Protein AF-A0A3R6NWQ9-F1 (afdb_monomer_lite)

Secondary structure (DSSP, 8-state):
-PPP-HHHHHHHHHHHHHHHHHHHHHTTT-HHHHHHHHHHTTTHHHHHHHHHHHIIIII-TTSGGGSHHHHHHHHHHHHHHHHHHHHHHHHHHHHHS--

Radius of gyration: 15.74 Å; chains: 1; bounding box: 45×19×43 Å

pLDDT: mean 85.95, std 8.89, range [48.25, 95.94]

Structure (mmCIF, N/CA/C/O backbone):
data_AF-A0A3R6NWQ9-F1
#
_entry.id   AF-A0A3R6NWQ9-F1
#
loop_
_atom_site.group_PDB
_atom_site.id
_atom_site.type_symbol
_atom_site.label_atom_id
_atom_site.label_alt_id
_atom_site.label_comp_id
_atom_site.label_asym_id
_atom_site.label_entity_id
_atom_site.label_seq_id
_atom_site.pdbx_PDB_ins_code
_atom_site.Cartn_x
_atom_site.Cartn_y
_atom_site.Cartn_z
_atom_site.occupancy
_atom_site.B_iso_or_equiv
_atom_site.auth_seq_id
_atom_site.auth_comp_id
_atom_site.auth_asym_id
_atom_site.auth_atom_id
_atom_site.pdbx_PDB_model_num
ATOM 1 N N . MET A 1 1 ? -5.421 9.621 26.994 1.00 48.25 1 MET A N 1
ATOM 2 C CA . MET A 1 1 ? -4.935 8.917 25.782 1.00 48.25 1 MET A CA 1
ATOM 3 C C . MET A 1 1 ? -5.870 7.748 25.489 1.00 48.25 1 MET A C 1
ATOM 5 O O . MET A 1 1 ? -6.083 6.938 26.382 1.00 48.25 1 MET A O 1
ATOM 9 N N . LYS A 1 2 ? -6.488 7.674 24.298 1.00 59.59 2 LYS A N 1
ATOM 10 C CA . LYS A 1 2 ? -7.275 6.485 23.907 1.00 59.59 2 LYS A CA 1
ATOM 11 C C . LYS A 1 2 ? -6.317 5.291 23.833 1.00 59.59 2 LYS A C 1
ATOM 13 O O . LYS A 1 2 ? -5.286 5.400 23.176 1.00 59.59 2 LYS A O 1
ATOM 18 N N . LYS A 1 3 ? -6.617 4.189 24.529 1.00 71.88 3 LYS A N 1
ATOM 19 C CA . LYS A 1 3 ? -5.802 2.965 24.456 1.00 71.88 3 LYS A CA 1
ATOM 20 C C . LYS A 1 3 ? -5.798 2.461 23.010 1.00 71.88 3 LYS A C 1
ATOM 22 O O . LYS A 1 3 ? -6.861 2.304 22.414 1.00 71.88 3 LYS A O 1
ATOM 27 N N . ILE A 1 4 ? -4.609 2.237 22.455 1.00 78.56 4 ILE A N 1
ATOM 28 C CA . ILE A 1 4 ? -4.444 1.645 21.125 1.00 78.56 4 ILE A CA 1
ATOM 29 C C . ILE A 1 4 ? -4.911 0.189 21.203 1.00 78.56 4 ILE A C 1
ATOM 31 O O . ILE A 1 4 ? -4.416 -0.582 22.025 1.00 78.56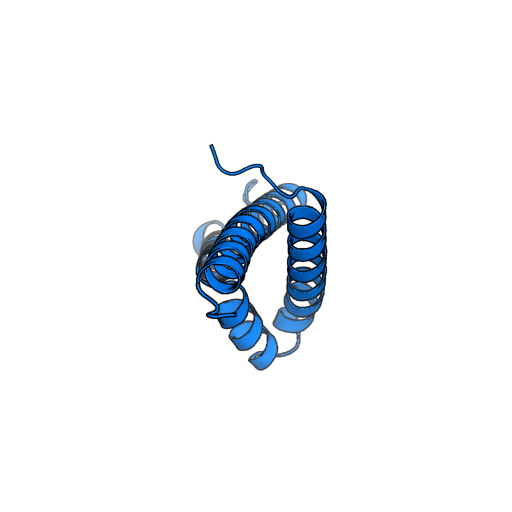 4 ILE A O 1
ATOM 35 N N . ASN A 1 5 ? -5.879 -0.189 20.366 1.00 86.25 5 ASN A N 1
ATOM 36 C CA . ASN A 1 5 ? -6.286 -1.579 20.223 1.00 86.25 5 ASN A CA 1
ATOM 37 C C . ASN A 1 5 ? -5.369 -2.251 19.198 1.00 86.25 5 ASN A C 1
ATOM 39 O O . ASN A 1 5 ? -5.651 -2.255 18.000 1.00 86.25 5 ASN A O 1
ATOM 43 N N . PHE A 1 6 ? -4.269 -2.818 19.692 1.00 87.31 6 PHE A N 1
ATOM 44 C CA . PHE A 1 6 ? -3.272 -3.487 18.857 1.00 87.31 6 PHE A CA 1
ATOM 45 C C . PHE A 1 6 ? -3.866 -4.618 18.013 1.00 87.31 6 PHE A C 1
ATOM 47 O O . PHE A 1 6 ? -3.492 -4.752 16.854 1.00 87.31 6 PHE A O 1
ATOM 54 N N . LYS A 1 7 ? -4.833 -5.384 18.540 1.00 89.62 7 LYS A N 1
ATOM 55 C CA . LYS A 1 7 ? -5.485 -6.461 17.775 1.00 89.62 7 LYS A CA 1
ATOM 56 C C . LYS A 1 7 ? -6.185 -5.9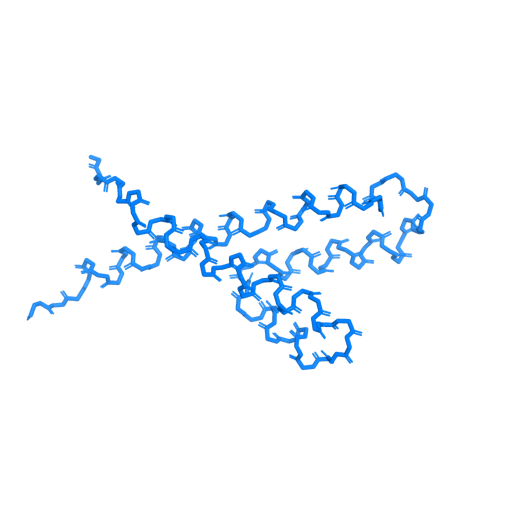05 16.537 1.00 89.62 7 LYS A C 1
ATOM 58 O O . LYS A 1 7 ? -5.935 -6.382 15.438 1.00 89.62 7 LYS A O 1
ATOM 63 N N . LEU A 1 8 ? -6.995 -4.858 16.710 1.00 88.81 8 LEU A N 1
ATOM 64 C CA . LEU A 1 8 ? -7.687 -4.206 15.596 1.00 88.81 8 LEU A CA 1
ATOM 65 C C . LEU A 1 8 ? -6.697 -3.604 14.590 1.00 88.81 8 LEU A C 1
ATOM 67 O O . LEU A 1 8 ? -6.899 -3.750 13.390 1.00 88.81 8 LEU A O 1
ATOM 71 N N . PHE A 1 9 ? -5.624 -2.962 15.064 1.00 92.38 9 PHE A N 1
ATOM 72 C CA . PHE A 1 9 ? -4.591 -2.413 14.184 1.00 92.38 9 PHE A CA 1
ATOM 73 C C . PHE A 1 9 ? -3.951 -3.497 13.308 1.00 92.38 9 PHE A C 1
ATOM 75 O O . PHE A 1 9 ? -3.911 -3.339 12.092 1.00 92.38 9 PHE A O 1
ATOM 82 N N . PHE A 1 10 ? -3.517 -4.618 13.895 1.00 93.88 10 PHE A N 1
ATOM 83 C CA . PHE A 1 10 ? -2.913 -5.713 13.131 1.00 93.88 10 PHE A CA 1
ATOM 84 C C . PHE A 1 10 ? -3.901 -6.385 12.173 1.00 93.88 10 PHE A C 1
ATOM 86 O O . PHE A 1 10 ? -3.505 -6.766 11.076 1.00 93.88 10 PHE A O 1
ATOM 93 N N . THR A 1 11 ? -5.187 -6.481 12.530 1.00 94.25 11 THR A N 1
ATOM 94 C CA . THR A 1 11 ? -6.220 -6.952 11.595 1.00 94.25 11 THR A CA 1
ATOM 95 C C . THR A 1 11 ? -6.364 -6.012 10.400 1.00 94.25 11 THR A C 1
ATOM 97 O O . THR A 1 11 ? -6.365 -6.476 9.264 1.00 94.25 11 THR A O 1
ATOM 100 N N . VAL A 1 12 ? -6.443 -4.697 10.630 1.00 94.12 12 VAL A N 1
ATOM 101 C CA . VAL A 1 12 ? -6.518 -3.706 9.543 1.00 94.12 12 VAL A CA 1
ATOM 102 C C . VAL A 1 12 ? -5.264 -3.766 8.675 1.00 94.12 12 VAL A C 1
ATOM 104 O O . VAL A 1 12 ? -5.379 -3.811 7.455 1.00 94.12 12 VAL A O 1
ATOM 107 N N . LEU A 1 13 ? -4.080 -3.831 9.286 1.00 95.19 13 LEU A N 1
ATOM 108 C CA . LEU A 1 13 ? -2.814 -3.948 8.567 1.00 95.19 13 LEU A CA 1
ATOM 109 C C . LEU A 1 13 ? -2.779 -5.194 7.679 1.00 95.19 13 LEU A C 1
ATOM 111 O O . LEU A 1 13 ? -2.417 -5.084 6.514 1.00 95.19 13 LEU A O 1
ATOM 115 N N . ALA A 1 14 ? -3.196 -6.354 8.194 1.00 95.94 14 ALA A N 1
ATOM 116 C CA . ALA A 1 14 ? -3.241 -7.590 7.418 1.00 95.94 14 ALA A CA 1
ATOM 117 C C . ALA A 1 14 ? -4.198 -7.483 6.221 1.00 95.94 14 ALA A C 1
ATOM 119 O O . ALA A 1 14 ? -3.839 -7.878 5.114 1.00 95.94 14 ALA A O 1
ATOM 120 N N . VAL A 1 15 ? -5.388 -6.906 6.416 1.00 94.81 15 VAL A N 1
ATOM 121 C CA . VAL A 1 15 ? -6.359 -6.703 5.329 1.00 94.81 15 VAL A CA 1
ATOM 122 C C . VAL A 1 15 ? -5.798 -5.761 4.265 1.00 94.81 15 VAL A C 1
ATOM 124 O O . VAL A 1 15 ? -5.806 -6.105 3.086 1.00 94.81 15 VAL A O 1
ATOM 127 N N . VAL A 1 16 ? -5.260 -4.604 4.664 1.00 94.75 16 VAL A N 1
ATOM 128 C CA . VAL A 1 16 ? -4.667 -3.636 3.726 1.00 94.75 16 VAL A CA 1
ATOM 129 C C . VAL A 1 16 ? -3.483 -4.249 2.989 1.00 94.75 16 VAL A C 1
ATOM 131 O O . VAL A 1 16 ? -3.377 -4.079 1.779 1.00 94.75 16 VAL A O 1
ATOM 134 N N . PHE A 1 17 ? -2.631 -5.005 3.681 1.00 95.25 17 PHE A N 1
ATOM 135 C CA . PHE A 1 17 ? -1.499 -5.698 3.075 1.00 95.25 17 PHE A CA 1
ATOM 136 C C . PHE A 1 17 ? -1.954 -6.691 2.004 1.00 95.25 17 PHE A C 1
ATOM 138 O O . PHE A 1 17 ? -1.486 -6.616 0.874 1.00 95.25 17 PHE A O 1
ATOM 145 N N . VAL A 1 18 ? -2.894 -7.587 2.325 1.00 95.19 18 VAL A N 1
ATOM 146 C CA . VAL A 1 18 ? -3.375 -8.606 1.378 1.00 95.19 18 VAL A CA 1
ATOM 147 C C . VAL A 1 18 ? -4.077 -7.957 0.186 1.00 95.19 18 VAL A C 1
ATOM 149 O O . VAL A 1 18 ? -3.781 -8.302 -0.957 1.00 95.19 18 VAL A O 1
ATOM 152 N N . CYS A 1 19 ? -4.962 -6.986 0.428 1.00 92.88 19 CYS A N 1
ATOM 153 C CA . CYS A 1 19 ? -5.638 -6.256 -0.642 1.00 92.88 19 CYS A CA 1
ATOM 154 C C . CYS A 1 19 ? -4.637 -5.514 -1.535 1.00 92.88 19 CYS A C 1
ATOM 156 O O . CYS A 1 19 ? -4.717 -5.623 -2.757 1.00 92.88 19 CYS A O 1
ATOM 158 N N . SER A 1 20 ? -3.683 -4.795 -0.939 1.00 92.88 20 SER A N 1
ATOM 159 C CA . SER A 1 20 ? -2.659 -4.051 -1.675 1.00 92.88 20 SER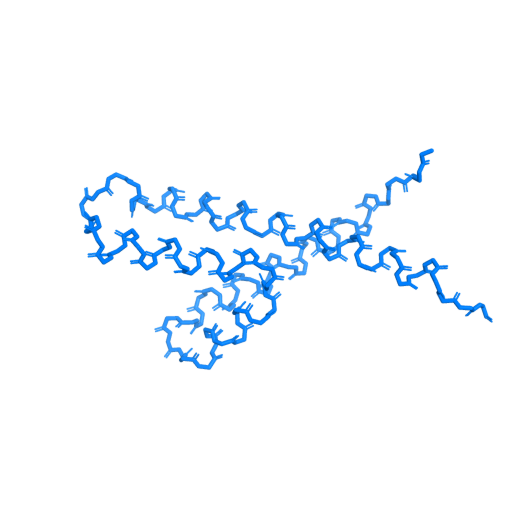 A CA 1
ATOM 160 C C . SER A 1 20 ? -1.729 -4.979 -2.452 1.00 92.88 20 SER A C 1
ATOM 162 O O . SER A 1 20 ? -1.426 -4.697 -3.603 1.00 92.88 20 SER A O 1
ATOM 164 N N . TYR A 1 21 ? -1.337 -6.123 -1.891 1.00 92.25 21 TYR A N 1
ATOM 165 C CA . TYR A 1 21 ? -0.494 -7.098 -2.580 1.00 92.25 21 TYR A CA 1
ATOM 166 C C . TYR A 1 21 ? -1.204 -7.700 -3.799 1.00 92.25 21 TYR A C 1
ATOM 168 O O . TYR A 1 21 ? -0.684 -7.640 -4.911 1.00 92.25 21 TYR A O 1
ATOM 176 N N . LEU A 1 22 ? -2.425 -8.219 -3.618 1.00 92.06 22 LEU A N 1
ATOM 177 C CA . LEU A 1 22 ? -3.190 -8.834 -4.708 1.00 92.06 22 LEU A CA 1
ATOM 178 C C . LEU A 1 22 ? -3.476 -7.832 -5.830 1.00 92.06 22 LEU A C 1
ATOM 180 O O . LEU A 1 22 ? -3.243 -8.123 -7.002 1.00 92.06 22 LEU A O 1
ATOM 184 N N . LEU A 1 23 ? -3.933 -6.629 -5.480 1.00 90.75 23 LEU A N 1
ATOM 185 C CA . LEU A 1 23 ? -4.181 -5.571 -6.458 1.00 90.75 23 LEU A CA 1
ATOM 186 C C . LEU A 1 23 ? -2.876 -5.042 -7.072 1.00 90.75 23 LEU A C 1
ATOM 188 O O . LEU A 1 23 ? -2.858 -4.687 -8.246 1.00 90.75 23 LEU A O 1
ATOM 192 N N . GLY A 1 24 ? -1.783 -5.028 -6.309 1.00 86.94 24 GLY A N 1
ATOM 193 C CA . GLY A 1 24 ? -0.447 -4.635 -6.751 1.00 86.94 24 GLY A CA 1
ATOM 194 C C . GLY A 1 24 ? 0.134 -5.572 -7.808 1.00 86.94 24 GLY A C 1
ATOM 195 O O . GLY A 1 24 ? 0.800 -5.100 -8.725 1.00 86.94 24 GLY A O 1
ATOM 196 N N . VAL A 1 25 ? -0.169 -6.870 -7.728 1.00 87.38 25 VAL A N 1
ATOM 197 C CA . VAL A 1 25 ? 0.164 -7.855 -8.769 1.00 87.38 25 VAL A CA 1
ATOM 198 C C . VAL A 1 25 ? -0.782 -7.716 -9.966 1.00 87.38 25 VAL A C 1
ATOM 200 O O . VAL A 1 25 ? -0.334 -7.643 -11.109 1.00 87.38 25 VAL A O 1
ATOM 203 N N . LEU A 1 26 ? -2.093 -7.628 -9.720 1.00 89.31 26 LEU A N 1
ATOM 204 C CA . LEU A 1 26 ? -3.107 -7.609 -10.780 1.00 89.31 26 LEU A CA 1
ATOM 205 C C . LEU A 1 26 ? -3.104 -6.325 -11.619 1.00 89.31 26 LEU A C 1
ATOM 207 O O . LEU A 1 26 ? -3.469 -6.375 -12.793 1.00 89.31 26 LEU A O 1
ATOM 211 N N . ARG A 1 27 ? -2.679 -5.180 -11.068 1.00 84.94 27 ARG A N 1
ATOM 212 C CA . ARG A 1 27 ? -2.671 -3.890 -11.789 1.00 84.94 27 ARG A CA 1
ATOM 213 C C . ARG A 1 27 ? -1.770 -3.873 -13.022 1.00 84.94 27 ARG A C 1
ATOM 215 O O . ARG A 1 27 ? -1.987 -3.048 -13.900 1.00 84.94 27 ARG A O 1
ATOM 222 N N . TRP A 1 28 ? -0.775 -4.757 -13.082 1.00 80.56 28 TRP A N 1
ATOM 223 C CA . TRP A 1 28 ? 0.098 -4.901 -14.248 1.00 80.56 28 TRP A CA 1
ATOM 224 C C . TRP A 1 28 ? -0.580 -5.631 -15.402 1.00 80.56 28 TRP A C 1
ATOM 226 O O . TRP A 1 28 ? -0.180 -5.474 -16.549 1.00 80.56 28 TRP A O 1
ATOM 236 N N . GLN A 1 29 ? -1.600 -6.434 -15.099 1.00 85.62 29 GLN A N 1
ATOM 237 C CA . GLN A 1 29 ? -2.333 -7.206 -16.093 1.00 85.62 29 GLN A CA 1
ATOM 238 C C . GLN A 1 29 ? -3.618 -6.487 -16.498 1.00 85.62 29 GLN A C 1
ATOM 240 O O . GLN A 1 29 ? -3.962 -6.467 -17.677 1.00 85.62 29 GLN A O 1
ATOM 245 N N . TRP A 1 30 ? -4.346 -5.918 -15.531 1.00 86.56 30 TRP A N 1
ATOM 246 C CA . TRP A 1 30 ? -5.686 -5.369 -15.736 1.00 86.56 30 TRP A CA 1
ATOM 247 C C . TRP A 1 30 ? -5.749 -3.895 -15.321 1.00 86.56 30 TRP A C 1
ATOM 249 O O . TRP A 1 30 ? -5.622 -3.565 -14.140 1.00 86.56 30 TRP A O 1
ATOM 259 N N . GLU A 1 31 ? -6.055 -3.004 -16.270 1.00 83.12 31 GLU A N 1
ATOM 260 C CA . GLU A 1 31 ? -6.205 -1.560 -16.008 1.00 83.12 31 GLU A CA 1
ATOM 261 C C . GLU A 1 31 ? -7.243 -1.269 -14.914 1.00 83.12 31 GLU A C 1
ATOM 263 O O . GLU A 1 31 ? -7.043 -0.405 -14.059 1.00 83.12 31 GLU A O 1
ATOM 268 N N . PHE A 1 32 ? -8.324 -2.053 -14.873 1.00 85.62 32 PHE A N 1
ATOM 269 C CA . PHE A 1 32 ? -9.355 -1.937 -13.844 1.00 85.62 32 PHE A CA 1
ATOM 270 C C . PHE A 1 32 ? -8.811 -2.185 -12.425 1.00 85.62 32 PHE A C 1
ATOM 272 O O . PHE A 1 32 ? -9.203 -1.497 -11.481 1.00 85.62 32 PHE A O 1
ATOM 279 N N . ALA A 1 33 ? -7.855 -3.106 -12.262 1.00 85.88 33 ALA A N 1
ATOM 280 C CA . ALA A 1 33 ? -7.215 -3.351 -10.971 1.00 85.88 33 ALA A CA 1
ATOM 281 C C . ALA A 1 33 ? -6.351 -2.159 -10.524 1.00 85.88 33 ALA A C 1
ATOM 283 O O . ALA A 1 33 ? -6.280 -1.886 -9.329 1.00 85.88 33 ALA A O 1
ATOM 284 N N . SER A 1 34 ? -5.775 -1.393 -11.459 1.00 80.38 34 SER A N 1
ATOM 285 C CA . SER A 1 34 ? -5.058 -0.144 -11.157 1.00 80.38 34 SER A CA 1
ATOM 286 C C . SER A 1 34 ? -5.991 0.944 -10.608 1.00 80.38 34 SER A C 1
ATOM 288 O O . SER A 1 34 ? -5.662 1.633 -9.634 1.00 80.38 34 SER A O 1
ATOM 290 N N . VAL A 1 35 ? -7.202 1.055 -11.169 1.00 85.19 35 VAL A N 1
ATOM 291 C CA . VAL A 1 35 ? -8.238 1.978 -10.673 1.00 85.19 35 VAL A CA 1
ATOM 292 C C . VAL A 1 35 ? -8.690 1.575 -9.269 1.00 85.19 35 VAL A C 1
ATOM 294 O O . VAL A 1 35 ? -8.698 2.411 -8.365 1.00 85.19 35 VAL A O 1
ATOM 297 N N . ILE A 1 36 ? -8.999 0.291 -9.054 1.00 87.00 36 ILE A N 1
ATOM 298 C CA . ILE A 1 36 ? -9.387 -0.218 -7.730 1.00 87.00 36 ILE A CA 1
ATOM 299 C C . ILE A 1 36 ? -8.256 -0.020 -6.715 1.00 87.00 36 ILE A C 1
ATOM 301 O O . ILE A 1 36 ? -8.518 0.449 -5.609 1.00 87.00 36 ILE A O 1
ATOM 305 N N . TYR A 1 37 ? -7.010 -0.335 -7.085 1.00 86.12 37 TYR A N 1
ATOM 306 C CA . TYR A 1 37 ? -5.841 -0.125 -6.230 1.00 86.12 37 TYR A CA 1
ATOM 307 C C . TYR A 1 37 ? -5.737 1.333 -5.798 1.00 86.12 37 TYR A C 1
ATOM 309 O O . TYR A 1 37 ? -5.527 1.606 -4.618 1.00 86.12 37 TYR A O 1
ATOM 317 N N . SER A 1 38 ? -5.915 2.261 -6.739 1.00 81.50 38 SER A N 1
ATOM 318 C CA . SER A 1 38 ? -5.880 3.692 -6.456 1.00 81.50 38 SER A CA 1
ATOM 319 C C . SER A 1 38 ? -6.984 4.068 -5.470 1.00 81.50 38 SER A C 1
ATOM 321 O O . SER A 1 38 ? -6.683 4.626 -4.425 1.00 81.50 38 SER A O 1
ATOM 323 N N . ILE A 1 39 ? -8.239 3.690 -5.731 1.00 86.69 39 ILE A N 1
ATOM 324 C CA . ILE A 1 39 ? -9.385 4.049 -4.879 1.00 86.69 39 ILE A CA 1
ATOM 325 C C . ILE A 1 39 ? -9.242 3.479 -3.460 1.00 86.69 39 ILE A C 1
ATOM 327 O O . ILE A 1 39 ? -9.382 4.211 -2.480 1.00 86.69 39 ILE A O 1
ATOM 331 N N . LEU A 1 40 ? -8.938 2.184 -3.342 1.00 84.56 40 LEU A N 1
ATOM 332 C CA . LEU A 1 40 ? -8.829 1.486 -2.056 1.00 84.56 40 LEU A CA 1
ATOM 333 C C . LEU A 1 40 ? -7.566 1.833 -1.274 1.00 84.56 40 LEU A C 1
ATOM 335 O O . LEU A 1 40 ? -7.465 1.500 -0.100 1.00 84.56 40 LEU A O 1
ATOM 339 N N . ASN A 1 41 ? -6.590 2.477 -1.898 1.00 83.75 41 ASN A N 1
ATOM 340 C CA . ASN A 1 41 ? -5.390 2.907 -1.202 1.00 83.75 41 ASN A CA 1
ATOM 341 C C . ASN A 1 41 ? -5.232 4.428 -1.237 1.00 83.75 41 ASN A C 1
ATOM 343 O O . ASN A 1 41 ? -4.139 4.920 -1.001 1.00 83.75 41 ASN A O 1
ATOM 347 N N . ILE A 1 42 ? -6.282 5.214 -1.498 1.00 86.94 42 ILE A N 1
ATOM 348 C CA . ILE A 1 42 ? -6.175 6.672 -1.362 1.00 86.94 42 ILE A CA 1
ATOM 349 C C . ILE A 1 42 ? -5.952 7.046 0.117 1.00 86.94 42 ILE A C 1
ATOM 351 O O . ILE A 1 42 ? -6.688 6.565 0.987 1.00 86.94 42 ILE A O 1
ATOM 355 N N . PRO A 1 43 ? -4.989 7.944 0.409 1.00 89.81 43 PRO A N 1
ATOM 356 C CA . PRO A 1 43 ? -4.144 8.670 -0.552 1.00 89.81 43 PRO A CA 1
ATOM 357 C C . PRO A 1 43 ? -2.831 7.953 -0.919 1.00 89.81 43 PRO A C 1
ATOM 359 O O . PRO A 1 43 ? -2.226 8.269 -1.942 1.00 89.81 43 PRO A O 1
ATOM 362 N N . PHE A 1 44 ? -2.361 7.011 -0.100 1.00 89.88 44 PHE A N 1
ATOM 363 C CA . PHE A 1 44 ? -0.974 6.542 -0.148 1.00 89.88 44 PHE A CA 1
ATOM 364 C C . PHE A 1 44 ? -0.647 5.622 -1.331 1.00 89.88 44 PHE A C 1
ATOM 366 O O . PHE A 1 44 ? 0.436 5.722 -1.896 1.00 89.88 44 PHE A O 1
ATOM 373 N N . GLY A 1 45 ? -1.572 4.776 -1.768 1.00 82.56 45 GLY A N 1
ATOM 374 C CA . GLY A 1 45 ? -1.423 3.970 -2.977 1.00 82.56 45 GLY A CA 1
ATOM 375 C C . GLY A 1 45 ? -1.470 4.793 -4.262 1.00 82.56 45 GLY A C 1
ATOM 376 O O . GLY A 1 45 ? -0.740 4.478 -5.196 1.00 82.56 45 GLY A O 1
ATOM 377 N N . ALA A 1 46 ? -2.245 5.883 -4.304 1.00 84.56 46 ALA A N 1
ATOM 378 C CA . ALA A 1 46 ? -2.198 6.817 -5.430 1.00 84.56 46 ALA A CA 1
ATOM 379 C C . ALA A 1 46 ? -0.832 7.521 -5.502 1.00 84.56 46 ALA A C 1
ATOM 381 O O . ALA A 1 46 ? -0.228 7.586 -6.571 1.00 84.56 46 ALA A O 1
ATOM 382 N N . LEU A 1 47 ? -0.307 7.976 -4.356 1.00 88.25 47 LEU A N 1
ATOM 383 C CA . LEU A 1 47 ? 1.046 8.536 -4.266 1.00 88.25 47 LEU A CA 1
ATOM 384 C C . LEU A 1 47 ? 2.119 7.523 -4.678 1.00 88.25 47 LEU A C 1
ATOM 386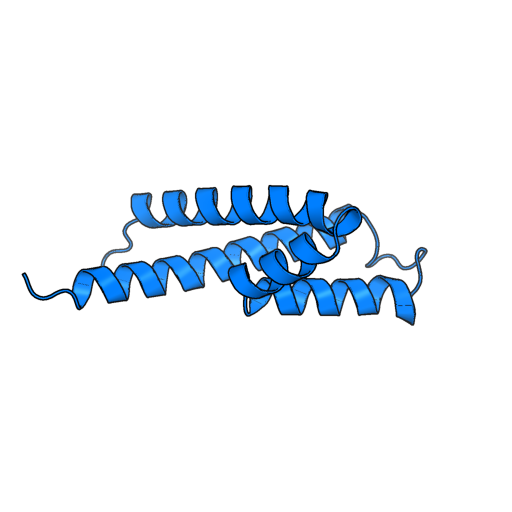 O O . LEU A 1 47 ? 3.035 7.890 -5.404 1.00 88.25 47 LEU A O 1
ATOM 390 N N . TYR A 1 48 ? 1.990 6.261 -4.266 1.00 88.56 48 TYR A N 1
ATOM 391 C CA . TYR A 1 48 ? 2.908 5.198 -4.672 1.00 88.56 48 TYR A CA 1
ATOM 392 C C . TYR A 1 48 ? 2.901 4.981 -6.190 1.00 88.56 48 TYR A C 1
ATOM 394 O O . TYR A 1 48 ? 3.969 4.941 -6.787 1.00 88.56 48 TYR A O 1
ATOM 402 N N . ILE A 1 49 ? 1.729 4.921 -6.834 1.00 85.69 49 ILE A N 1
ATOM 403 C CA . ILE A 1 49 ? 1.646 4.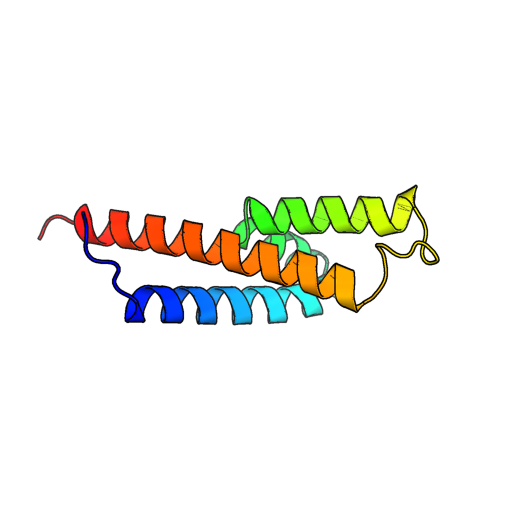791 -8.300 1.00 85.69 49 ILE A CA 1
ATOM 404 C C . ILE A 1 49 ? 2.284 5.998 -8.997 1.00 85.69 49 ILE A C 1
ATOM 406 O O . ILE A 1 49 ? 2.969 5.833 -10.003 1.00 85.69 49 ILE A O 1
ATOM 410 N N . LEU A 1 50 ? 2.052 7.215 -8.497 1.00 87.50 50 LEU A N 1
ATOM 411 C CA . LEU A 1 50 ? 2.658 8.421 -9.067 1.00 87.50 50 LEU A CA 1
ATOM 412 C C . LEU A 1 50 ? 4.180 8.416 -8.911 1.00 87.50 50 LEU A C 1
ATOM 414 O O . LEU A 1 50 ? 4.885 8.728 -9.868 1.00 87.50 50 LEU A O 1
ATOM 418 N N . LEU A 1 51 ? 4.673 8.030 -7.732 1.00 88.06 51 LEU A N 1
ATOM 419 C CA . LEU A 1 51 ? 6.099 7.883 -7.466 1.00 88.06 51 LEU A CA 1
ATOM 420 C C . LEU A 1 51 ? 6.706 6.844 -8.406 1.00 88.06 51 LEU A C 1
ATOM 422 O O . LEU A 1 51 ? 7.665 7.145 -9.099 1.00 88.06 51 LEU A O 1
ATOM 426 N N . GLU A 1 52 ? 6.113 5.657 -8.488 1.00 86.31 52 GLU A N 1
ATOM 427 C CA . GLU A 1 52 ? 6.584 4.592 -9.366 1.00 86.31 52 GLU A CA 1
ATOM 428 C C . GLU A 1 52 ? 6.616 5.047 -10.831 1.00 86.31 52 GLU A C 1
ATOM 430 O O . GLU A 1 52 ? 7.633 4.884 -11.498 1.00 86.31 52 GLU A O 1
ATOM 435 N N . LYS A 1 53 ? 5.558 5.699 -11.329 1.00 85.94 53 LYS A N 1
ATOM 436 C CA . LYS A 1 53 ? 5.558 6.260 -12.689 1.00 85.94 53 LYS A CA 1
ATOM 437 C C . LYS A 1 53 ? 6.702 7.247 -12.905 1.00 85.94 53 LYS A C 1
ATOM 439 O O . LYS A 1 53 ? 7.353 7.179 -13.940 1.00 85.94 53 LYS A O 1
ATOM 444 N N . TYR A 1 54 ? 6.963 8.132 -11.947 1.00 86.94 54 TYR A N 1
ATOM 445 C CA . TYR A 1 54 ? 8.084 9.066 -12.025 1.00 86.94 54 TYR A CA 1
ATOM 446 C C . TYR A 1 54 ? 9.434 8.333 -12.070 1.00 86.94 54 TYR A C 1
ATOM 448 O O . TYR A 1 54 ? 10.269 8.638 -12.919 1.00 86.94 54 TYR A O 1
ATOM 456 N N . LEU A 1 55 ? 9.632 7.323 -11.216 1.00 85.75 55 LEU A N 1
ATOM 457 C CA . LEU A 1 55 ? 10.863 6.528 -11.188 1.00 85.75 55 LEU A CA 1
ATOM 458 C C . LEU A 1 55 ? 11.115 5.811 -12.522 1.00 85.75 55 LEU A C 1
ATOM 460 O O . LEU A 1 55 ? 12.230 5.849 -13.037 1.00 85.75 55 LEU A O 1
ATOM 464 N N . TRP A 1 56 ? 10.083 5.204 -13.110 1.00 82.00 56 TRP A N 1
ATOM 465 C CA . TRP A 1 56 ? 10.221 4.458 -14.362 1.00 82.00 56 TRP A CA 1
ATOM 466 C C . TRP A 1 56 ? 10.335 5.348 -15.603 1.00 82.00 56 TRP A C 1
ATOM 468 O O . TRP A 1 56 ? 11.074 4.997 -16.521 1.00 82.00 56 TRP A O 1
ATOM 478 N N . VAL A 1 57 ? 9.611 6.472 -15.653 1.00 84.00 57 VAL A N 1
ATOM 479 C CA . VAL A 1 57 ? 9.538 7.333 -16.848 1.00 84.00 57 VAL A CA 1
ATOM 480 C C . VAL A 1 57 ? 10.666 8.363 -16.888 1.00 84.00 57 VAL A C 1
ATOM 482 O O . VAL A 1 57 ? 11.275 8.535 -17.938 1.00 84.00 57 VAL A O 1
ATOM 485 N N . GLU A 1 58 ? 10.963 9.031 -15.770 1.00 85.12 58 GLU A N 1
ATOM 486 C CA . GLU A 1 58 ? 11.900 10.168 -15.749 1.00 85.12 58 GLU A CA 1
ATOM 487 C C . GLU A 1 58 ? 13.334 9.748 -15.406 1.00 85.12 58 GLU A C 1
ATOM 489 O O . GLU A 1 58 ? 14.291 10.261 -15.981 1.00 85.12 58 GLU A O 1
ATOM 494 N N . LEU A 1 59 ? 13.508 8.812 -14.467 1.00 84.31 59 LEU A N 1
ATOM 495 C CA . LEU A 1 59 ? 14.841 8.390 -14.008 1.00 84.31 59 LEU A CA 1
ATOM 496 C C . LEU A 1 59 ? 15.389 7.185 -14.783 1.00 84.31 59 LEU A C 1
ATOM 498 O O . LEU A 1 59 ? 16.605 6.993 -14.849 1.00 84.31 59 LEU A O 1
ATOM 502 N N . GLY A 1 60 ? 14.503 6.399 -15.395 1.00 75.94 60 GLY A N 1
ATOM 503 C CA . GLY A 1 60 ? 14.852 5.218 -16.173 1.00 75.94 60 GLY A CA 1
ATOM 504 C C . GLY A 1 60 ? 15.208 3.997 -15.320 1.00 75.94 60 GLY A C 1
ATOM 505 O O . GLY A 1 60 ? 15.458 4.066 -14.115 1.00 75.94 60 GLY A O 1
ATOM 506 N N . SER A 1 61 ? 15.246 2.832 -15.968 1.00 75.88 61 SER A N 1
ATOM 507 C CA . SER A 1 61 ? 15.331 1.540 -15.279 1.00 75.88 61 SER A CA 1
ATOM 508 C C . SER A 1 61 ? 16.659 1.272 -14.569 1.00 75.88 61 SER A C 1
ATOM 510 O O . SER A 1 61 ? 16.703 0.438 -13.671 1.00 75.88 61 SER A O 1
ATOM 512 N N . SER A 1 62 ? 17.737 1.953 -14.966 1.00 79.69 62 SER A N 1
ATOM 513 C CA . SER A 1 62 ? 19.075 1.804 -14.382 1.00 79.69 62 SER A CA 1
ATOM 514 C C . SER A 1 62 ? 19.299 2.656 -13.132 1.00 79.69 62 SER A C 1
ATOM 516 O O . SER A 1 62 ? 20.371 2.585 -12.531 1.00 79.69 62 SER A O 1
ATOM 518 N N . HIS A 1 63 ? 18.340 3.506 -12.760 1.00 84.12 63 HIS A N 1
ATOM 519 C CA . HIS A 1 63 ? 18.481 4.358 -11.590 1.00 84.12 63 HIS A CA 1
ATOM 520 C C . HIS A 1 63 ? 18.375 3.529 -10.306 1.00 84.12 63 HIS A C 1
ATOM 522 O O . HIS A 1 63 ? 17.492 2.685 -10.184 1.00 84.12 63 HIS A O 1
ATOM 528 N N . TRP A 1 64 ? 19.239 3.799 -9.323 1.00 81.75 64 TRP A N 1
ATOM 529 C CA . TRP A 1 64 ? 19.294 3.012 -8.085 1.00 81.75 64 TRP A CA 1
ATOM 530 C C . TRP A 1 64 ? 17.957 3.001 -7.338 1.00 81.75 64 TRP A C 1
ATOM 532 O O . TRP A 1 64 ? 17.583 1.978 -6.809 1.00 81.75 64 TRP A O 1
ATOM 542 N N . VAL A 1 65 ? 17.192 4.098 -7.364 1.00 82.00 65 VAL A N 1
ATOM 543 C CA . VAL A 1 65 ? 15.864 4.187 -6.713 1.00 82.00 65 VAL A CA 1
ATOM 544 C C . VAL A 1 65 ? 14.823 3.258 -7.353 1.00 82.00 65 VAL A C 1
ATOM 546 O O . VAL A 1 65 ? 13.797 2.974 -6.745 1.00 82.00 65 VAL A O 1
ATOM 549 N N . ASN A 1 66 ? 15.073 2.783 -8.573 1.00 82.94 66 ASN A N 1
ATOM 550 C CA . ASN A 1 66 ? 14.191 1.852 -9.265 1.00 82.94 66 ASN A CA 1
ATOM 551 C C . ASN A 1 66 ? 14.541 0.376 -8.997 1.00 82.94 66 ASN A C 1
ATOM 553 O O . ASN A 1 66 ? 14.005 -0.521 -9.649 1.00 82.94 66 ASN A O 1
ATOM 557 N N . ASP A 1 67 ? 15.442 0.103 -8.053 1.00 87.19 67 ASP A N 1
ATOM 558 C CA . ASP A 1 67 ? 15.727 -1.262 -7.640 1.00 87.19 67 ASP A CA 1
ATOM 559 C C . ASP A 1 67 ? 14.517 -1.904 -6.927 1.00 87.19 67 ASP A C 1
ATOM 561 O O . ASP A 1 67 ? 13.650 -1.235 -6.351 1.00 87.19 67 ASP A O 1
ATOM 565 N N . GLU A 1 68 ? 14.446 -3.233 -6.982 1.00 84.25 68 GLU A N 1
ATOM 566 C CA . GLU A 1 68 ? 13.327 -4.011 -6.443 1.00 84.25 68 GLU A CA 1
ATOM 567 C C . GLU A 1 68 ? 13.145 -3.817 -4.930 1.00 84.25 68 GLU A C 1
ATOM 569 O O . GLU A 1 68 ? 12.012 -3.762 -4.440 1.00 84.25 68 GLU A O 1
ATOM 574 N N . ILE A 1 69 ? 14.244 -3.661 -4.183 1.00 88.69 69 ILE A N 1
ATOM 575 C CA . ILE A 1 69 ? 14.208 -3.485 -2.731 1.00 88.69 69 ILE A CA 1
ATOM 576 C C . ILE A 1 69 ? 13.604 -2.122 -2.411 1.00 88.69 69 ILE A C 1
ATOM 578 O O . ILE A 1 69 ? 12.680 -2.053 -1.600 1.00 88.69 69 ILE A O 1
ATOM 582 N N . THR A 1 70 ? 14.061 -1.054 -3.068 1.00 89.00 70 THR A N 1
ATOM 583 C CA . THR A 1 70 ? 13.542 0.306 -2.845 1.00 89.00 70 THR A CA 1
ATOM 584 C C . THR A 1 70 ? 12.068 0.428 -3.225 1.00 89.00 70 THR A C 1
ATOM 586 O O . THR A 1 70 ? 11.275 0.962 -2.445 1.00 89.00 70 THR A O 1
ATOM 589 N N . ASN A 1 71 ? 11.660 -0.143 -4.361 1.00 86.75 71 ASN A N 1
ATOM 590 C CA . ASN A 1 71 ? 10.254 -0.176 -4.773 1.00 86.75 71 ASN A CA 1
ATOM 591 C C . ASN A 1 71 ? 9.375 -0.944 -3.768 1.00 86.75 71 ASN A C 1
ATOM 593 O O . ASN A 1 71 ? 8.293 -0.474 -3.401 1.00 86.75 71 ASN A O 1
ATOM 597 N N . THR A 1 72 ? 9.860 -2.082 -3.261 1.00 89.81 72 THR A N 1
ATOM 598 C CA . THR A 1 72 ? 9.179 -2.859 -2.211 1.00 89.81 72 THR A CA 1
ATOM 599 C C . THR A 1 72 ? 9.083 -2.074 -0.902 1.00 89.81 72 THR A C 1
ATOM 601 O O . THR A 1 72 ? 8.055 -2.114 -0.223 1.00 89.81 72 THR A O 1
ATOM 604 N N . LEU A 1 73 ? 10.123 -1.313 -0.558 1.00 91.94 73 LEU A N 1
ATOM 605 C CA . LEU A 1 73 ? 10.160 -0.452 0.623 1.00 91.94 73 LEU A CA 1
ATOM 606 C C . LEU A 1 73 ? 9.123 0.671 0.529 1.00 91.94 73 LEU A C 1
ATOM 608 O O . LEU A 1 73 ? 8.346 0.860 1.466 1.00 91.94 73 LEU A O 1
ATOM 612 N N . PHE A 1 74 ? 9.052 1.377 -0.603 1.00 91.56 74 PHE A N 1
ATOM 613 C CA . PHE A 1 74 ? 8.046 2.421 -0.818 1.00 91.56 74 PHE A CA 1
ATOM 614 C C . PHE A 1 74 ? 6.624 1.867 -0.810 1.00 91.56 74 PHE A C 1
ATOM 616 O O . PHE A 1 74 ? 5.739 2.458 -0.182 1.00 91.56 74 PHE A O 1
ATOM 623 N N . TRP A 1 75 ? 6.408 0.707 -1.433 1.00 92.00 75 TRP A N 1
ATOM 624 C CA . TRP A 1 75 ? 5.131 0.010 -1.350 1.00 92.00 75 TRP A CA 1
ATOM 625 C C . TRP A 1 75 ? 4.773 -0.331 0.105 1.00 92.00 75 TRP A C 1
ATOM 627 O O . TRP A 1 75 ? 3.691 0.031 0.571 1.00 92.00 75 TRP A O 1
ATOM 637 N N . GLY A 1 76 ? 5.694 -0.933 0.862 1.00 93.50 76 GLY A N 1
ATOM 638 C CA . GLY A 1 76 ? 5.488 -1.287 2.267 1.00 93.50 76 GLY A CA 1
ATOM 639 C C . GLY A 1 76 ? 5.170 -0.076 3.150 1.00 93.50 76 GLY A C 1
ATOM 640 O O . GLY A 1 76 ? 4.235 -0.123 3.953 1.00 93.50 76 GLY A O 1
ATOM 641 N N . ILE A 1 77 ? 5.873 1.044 2.955 1.00 93.94 77 ILE A N 1
ATOM 642 C CA . ILE A 1 77 ? 5.578 2.314 3.636 1.00 93.94 77 ILE A CA 1
ATOM 643 C C . ILE A 1 77 ? 4.155 2.780 3.305 1.00 93.94 77 ILE A C 1
ATOM 645 O O . ILE A 1 77 ? 3.403 3.137 4.215 1.00 93.94 77 ILE A O 1
ATOM 649 N N . SER A 1 78 ? 3.751 2.732 2.030 1.00 93.62 78 SER A N 1
ATOM 650 C CA . SER A 1 78 ? 2.399 3.127 1.613 1.00 93.62 78 SER A CA 1
ATOM 651 C C . SER A 1 78 ? 1.314 2.272 2.283 1.00 93.62 78 SER A C 1
ATOM 653 O O . SER A 1 78 ? 0.330 2.815 2.786 1.00 93.62 78 SER A O 1
ATOM 655 N N . VAL A 1 79 ? 1.530 0.955 2.388 1.00 94.62 79 VAL A N 1
ATOM 656 C CA . VAL A 1 79 ? 0.621 0.004 3.047 1.00 94.62 79 VAL A CA 1
ATOM 657 C C . VAL A 1 79 ? 0.485 0.314 4.534 1.00 94.62 79 VAL A C 1
ATOM 659 O O . VAL A 1 79 ? -0.630 0.356 5.055 1.00 94.62 79 VAL A O 1
ATOM 662 N N . VAL A 1 80 ? 1.599 0.573 5.225 1.00 95.25 80 VAL A N 1
ATOM 663 C CA . VAL A 1 80 ? 1.584 0.907 6.657 1.00 95.25 80 VAL A CA 1
ATOM 664 C C . VAL A 1 80 ? 0.844 2.221 6.901 1.00 95.25 80 VAL A C 1
ATOM 666 O O . VAL A 1 80 ? -0.017 2.284 7.781 1.00 95.25 80 VAL A O 1
ATOM 669 N N . LEU A 1 81 ? 1.123 3.258 6.109 1.00 95.12 81 LEU A N 1
ATOM 670 C CA . LEU A 1 81 ? 0.441 4.549 6.221 1.00 95.12 81 LEU A CA 1
ATOM 671 C C . LEU A 1 81 ? -1.066 4.420 5.948 1.00 95.12 81 LEU A C 1
ATOM 673 O O . LEU A 1 81 ? -1.882 4.978 6.689 1.00 95.12 81 LEU A O 1
ATOM 677 N N . GLN A 1 82 ? -1.446 3.621 4.949 1.00 94.62 82 GLN A N 1
ATOM 678 C CA . GLN A 1 82 ? -2.845 3.339 4.637 1.00 94.62 82 GLN A CA 1
ATOM 679 C C . GLN A 1 82 ? -3.540 2.566 5.768 1.00 94.62 82 GLN A C 1
ATOM 681 O O . GLN A 1 82 ? -4.660 2.902 6.157 1.00 94.62 82 GLN A O 1
ATOM 686 N N . ALA A 1 83 ? -2.868 1.581 6.366 1.00 94.38 83 ALA A N 1
ATOM 687 C CA . ALA A 1 83 ? -3.392 0.838 7.508 1.00 94.38 83 ALA A CA 1
ATOM 688 C C . ALA A 1 83 ? -3.599 1.729 8.740 1.00 94.38 83 ALA A C 1
ATOM 690 O O . ALA A 1 83 ? -4.614 1.601 9.426 1.00 94.38 83 ALA A O 1
ATOM 691 N N . VAL A 1 84 ? -2.684 2.670 9.001 1.00 94.06 84 VAL A N 1
ATOM 692 C CA . VAL A 1 84 ? -2.852 3.677 10.059 1.00 94.06 84 VAL A CA 1
ATOM 693 C C . VAL A 1 84 ? -4.104 4.518 9.798 1.00 94.06 84 VAL A C 1
ATOM 695 O O . VAL A 1 84 ? -4.934 4.666 10.698 1.00 94.06 84 VAL A O 1
ATOM 698 N N . LEU A 1 85 ? -4.288 5.017 8.571 1.00 93.94 85 LEU A N 1
ATOM 699 C CA . LEU A 1 85 ? -5.463 5.802 8.183 1.00 93.94 85 LEU A CA 1
ATOM 700 C C . LEU A 1 85 ? -6.769 5.019 8.406 1.00 93.94 85 LEU A C 1
ATOM 702 O O . LEU A 1 85 ? -7.691 5.508 9.064 1.00 93.94 85 LEU A O 1
ATOM 706 N N . TYR A 1 86 ? -6.837 3.780 7.918 1.00 93.25 86 TYR A N 1
ATOM 707 C CA . TYR A 1 86 ? -8.016 2.923 8.056 1.00 93.25 86 TYR A CA 1
ATOM 708 C C . TYR A 1 86 ? -8.294 2.504 9.489 1.00 93.25 86 TYR A C 1
ATOM 710 O O . TYR A 1 86 ? -9.453 2.474 9.902 1.00 93.25 86 TYR A O 1
ATOM 718 N N . TYR A 1 87 ? -7.255 2.270 10.286 1.00 93.19 87 TYR A N 1
ATOM 719 C CA . TYR A 1 87 ? -7.413 2.031 11.711 1.00 93.19 87 TYR A CA 1
ATOM 720 C C . TYR A 1 87 ? -8.060 3.238 12.406 1.00 93.19 87 TYR A C 1
ATOM 722 O O . TYR A 1 87 ? -9.004 3.068 13.180 1.00 93.19 87 TYR A O 1
ATOM 730 N N . TYR A 1 88 ? -7.619 4.463 12.096 1.00 90.56 88 TYR A N 1
ATOM 731 C CA . TYR A 1 88 ? -8.227 5.681 12.641 1.00 90.56 88 TYR A CA 1
ATOM 732 C C . TYR A 1 88 ? -9.684 5.865 12.203 1.00 90.56 88 TYR A C 1
ATOM 734 O O . TYR A 1 88 ? -10.522 6.224 13.037 1.00 90.56 88 TYR A O 1
ATOM 742 N N . ILE A 1 89 ? -9.997 5.598 10.932 1.00 89.69 89 ILE A N 1
ATOM 743 C CA . ILE A 1 89 ? -11.365 5.670 10.397 1.00 89.69 89 ILE A CA 1
ATOM 744 C C . ILE A 1 89 ? -12.267 4.647 11.092 1.00 89.69 89 ILE A C 1
ATOM 746 O O . ILE A 1 89 ? -13.323 5.014 11.608 1.00 89.69 89 ILE A O 1
ATOM 750 N N . ALA A 1 90 ? -11.834 3.388 11.184 1.00 87.56 90 ALA A N 1
ATOM 751 C CA . ALA A 1 90 ? -12.581 2.332 11.858 1.00 87.56 90 ALA A CA 1
ATOM 752 C C . ALA A 1 90 ? -12.820 2.682 13.333 1.00 87.56 90 ALA A C 1
ATOM 754 O O . ALA A 1 90 ? -13.947 2.619 13.823 1.00 87.56 90 ALA A O 1
ATOM 755 N N . LEU A 1 91 ? -11.781 3.131 14.039 1.00 87.12 91 LEU A N 1
ATOM 756 C CA . LEU A 1 91 ? -11.876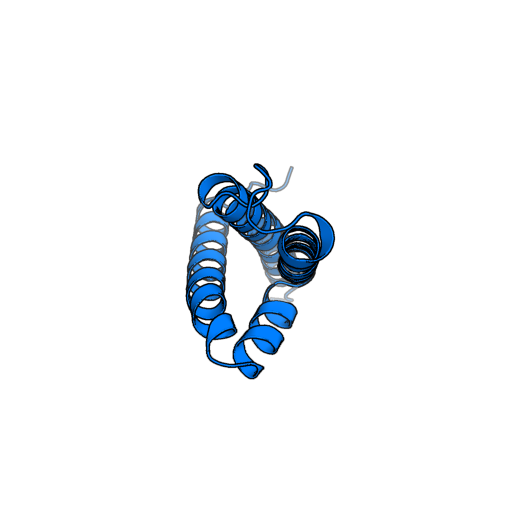 3.499 15.448 1.00 87.12 91 LEU A CA 1
ATOM 757 C C . LEU A 1 91 ? -12.818 4.691 15.674 1.00 87.12 91 LEU A C 1
ATOM 759 O O . LEU A 1 91 ? -13.578 4.687 16.640 1.00 87.12 91 LEU A O 1
ATOM 763 N N . ARG A 1 92 ? -12.819 5.697 14.789 1.00 84.50 92 ARG A N 1
ATOM 764 C CA . ARG A 1 92 ? -13.813 6.785 14.809 1.00 84.50 92 ARG A CA 1
ATOM 765 C C . ARG A 1 92 ? -15.225 6.252 14.585 1.00 84.50 92 ARG A C 1
ATOM 767 O O . ARG A 1 92 ? -16.106 6.580 15.372 1.00 84.50 92 ARG A O 1
ATOM 774 N N . TYR A 1 93 ? -15.425 5.409 13.577 1.00 83.75 93 TYR A N 1
ATOM 775 C CA . TYR A 1 93 ? -16.732 4.848 13.239 1.00 83.75 93 TYR A CA 1
ATOM 776 C C . TYR A 1 93 ? -17.344 4.042 14.395 1.00 83.75 93 TYR A C 1
ATOM 778 O O . TYR A 1 93 ? -18.503 4.251 14.746 1.00 83.75 93 TYR A O 1
ATOM 786 N N . PHE A 1 94 ? -16.558 3.186 15.056 1.00 79.31 94 PHE A N 1
ATOM 787 C CA . PHE A 1 94 ? -17.029 2.416 16.214 1.00 79.31 94 PHE A CA 1
ATOM 788 C C . PHE A 1 94 ? -17.334 3.283 17.442 1.00 79.31 94 PHE A C 1
ATOM 790 O O . PHE A 1 94 ? -18.199 2.923 18.232 1.00 79.31 94 PHE A O 1
ATOM 797 N N . ILE A 1 95 ? -16.649 4.418 17.612 1.00 73.44 95 ILE A N 1
ATOM 798 C CA . ILE A 1 95 ? -16.912 5.357 18.715 1.00 73.44 95 ILE A CA 1
ATOM 799 C C . ILE A 1 95 ? -18.153 6.214 18.442 1.00 73.44 95 ILE A C 1
ATOM 801 O O . ILE A 1 95 ? -18.867 6.562 19.375 1.00 73.44 95 ILE A O 1
ATOM 805 N N . SER A 1 96 ? -18.391 6.577 17.182 1.00 67.44 96 SER A N 1
ATOM 806 C CA . SER A 1 96 ? -19.498 7.445 16.771 1.00 67.44 96 SER A CA 1
ATOM 807 C C . SER A 1 96 ? -20.812 6.703 16.532 1.00 67.44 96 SER A C 1
ATOM 809 O O . SER A 1 96 ? -21.832 7.358 16.332 1.00 67.44 96 SER A O 1
ATOM 811 N N . LYS A 1 97 ? -20.814 5.365 16.544 1.00 62.38 97 LYS A N 1
ATOM 812 C CA . LYS A 1 97 ? -22.045 4.581 16.425 1.00 62.38 97 LYS A CA 1
ATOM 813 C C . LYS A 1 97 ? -22.919 4.803 17.672 1.00 62.38 97 LYS A C 1
ATOM 815 O O . LYS A 1 97 ? -22.467 4.463 18.769 1.00 62.38 97 LYS A O 1
ATOM 820 N N . PRO A 1 98 ? -24.142 5.354 17.542 1.00 53.66 98 PRO A N 1
ATOM 821 C CA . PRO A 1 98 ? -25.098 5.328 18.643 1.00 53.66 98 PRO A CA 1
ATOM 822 C C . PRO A 1 98 ? -25.409 3.860 18.975 1.00 53.66 98 PRO A C 1
ATOM 824 O O . PRO A 1 98 ? -25.495 3.032 18.065 1.00 53.66 98 PRO A O 1
ATOM 827 N N . LYS A 1 99 ? -25.461 3.544 20.274 1.00 56.75 99 LYS A N 1
ATOM 828 C CA . LYS A 1 99 ? -25.820 2.209 20.774 1.00 56.75 99 LYS A CA 1
ATOM 829 C C . LYS A 1 99 ? -27.219 1.813 20.332 1.00 56.75 99 LYS A C 1
ATOM 831 O O . LYS A 1 99 ? -28.097 2.701 20.369 1.00 56.75 99 LYS A O 1
#

Sequence (99 aa):
MKKINFKLFFTVLAVVFVCSYLLGVLRWQWEFASVIYSILNIPFGALYILLEKYLWVELGSSHWVNDEITNTLFWGISVVLQAVLYYYIALRYFISKPK

Foldseek 3Di:
DPDDPVVLLVVLLVVLVVLLVVLVVCCVPDVVSLVVNPVLLPPLSVVLVVVLCCCPPPVHCPDPCNDPVNNVVSSSVSSSVSSVVVSVVVVVVVVPDDD